Protein AF-A0A2C9DNP7-F1 (afdb_monomer_lite)

Sequence (135 aa):
RGQVRQYATSYLRACWMKALYCLKDEGIGGSSNNASKVTLKERFKTFNACFEEIYRIQTGWKVPDPQLREEFRISISEKVIPAYRSFMGRFGSQLESGRNSGKYIKYTPEDLENYLLDLFEGSPLILHHMRRKNS

pLDDT: mean 80.26, std 14.46, range [32.91, 94.12]

Organism: Gossypium hirsutum (NCBI:txid3635)

Structure (mmCIF, N/CA/C/O backbone):
data_AF-A0A2C9DNP7-F1
#
_entry.id   AF-A0A2C9DNP7-F1
#
loop_
_atom_site.group_PDB
_atom_site.id
_atom_site.type_symbol
_atom_site.label_atom_id
_atom_site.label_alt_id
_atom_site.label_comp_id
_atom_site.label_asym_id
_atom_site.label_entity_id
_atom_site.label_seq_id
_atom_site.pdbx_PDB_ins_code
_atom_site.Cartn_x
_atom_site.Cartn_y
_atom_site.Cartn_z
_atom_site.occupancy
_atom_site.B_iso_or_equiv
_atom_site.auth_seq_id
_atom_site.auth_comp_id
_atom_site.auth_asym_id
_atom_site.auth_atom_id
_atom_site.pdbx_PDB_model_num
ATOM 1 N N . ARG A 1 1 ? -7.219 -12.587 23.795 1.00 53.59 1 ARG A N 1
ATOM 2 C CA . ARG A 1 1 ? -6.989 -11.387 22.943 1.00 53.59 1 ARG A CA 1
ATOM 3 C C . ARG A 1 1 ? -5.799 -11.533 21.968 1.00 53.59 1 ARG A C 1
ATOM 5 O O . ARG A 1 1 ? -5.828 -10.876 20.938 1.00 53.59 1 ARG A O 1
ATOM 12 N N . GLY A 1 2 ? -4.808 -12.412 22.208 1.00 62.81 2 GLY A N 1
ATOM 13 C CA . GLY A 1 2 ? -3.641 -12.591 21.315 1.00 62.81 2 GLY A CA 1
ATOM 14 C C . GLY A 1 2 ? -3.890 -13.299 19.969 1.00 62.81 2 GLY A C 1
ATOM 15 O O . GLY A 1 2 ? -3.299 -12.906 18.970 1.00 62.81 2 GLY A O 1
ATOM 16 N N . GLN A 1 3 ? -4.805 -14.277 19.899 1.00 68.38 3 GLN A N 1
ATOM 17 C CA . GLN A 1 3 ? -5.079 -15.024 18.654 1.00 68.38 3 GLN A CA 1
ATOM 18 C C . GLN A 1 3 ? -5.654 -14.149 17.532 1.00 68.38 3 GLN A C 1
ATOM 20 O O . GLN A 1 3 ? -5.190 -14.226 16.402 1.00 68.38 3 GLN A O 1
ATOM 25 N N . VAL A 1 4 ? -6.612 -13.265 17.837 1.00 66.06 4 VAL A N 1
ATOM 26 C CA . VAL A 1 4 ? -7.211 -12.355 16.840 1.00 66.06 4 VAL A CA 1
ATOM 27 C C . VAL A 1 4 ? -6.156 -11.419 16.243 1.00 66.06 4 VAL A C 1
ATOM 29 O O . VAL A 1 4 ? -6.123 -11.229 15.031 1.00 66.06 4 VAL A O 1
ATOM 32 N N . ARG A 1 5 ? -5.239 -10.903 17.076 1.00 68.50 5 ARG A N 1
ATOM 33 C CA . ARG A 1 5 ? -4.103 -10.092 16.613 1.00 68.50 5 ARG A CA 1
ATOM 34 C C . ARG A 1 5 ? -3.165 -10.902 15.712 1.00 68.50 5 ARG A C 1
ATOM 36 O O . ARG A 1 5 ? -2.794 -10.421 14.652 1.00 68.50 5 ARG A O 1
ATOM 43 N N . GLN A 1 6 ? -2.835 -12.145 16.070 1.00 71.69 6 GLN A N 1
ATOM 44 C CA . GLN A 1 6 ? -1.998 -13.016 15.232 1.00 71.69 6 GLN A CA 1
ATOM 45 C C . GLN A 1 6 ? -2.626 -13.345 13.871 1.00 71.69 6 GLN A C 1
ATOM 47 O O . GLN A 1 6 ? -1.919 -13.325 12.859 1.00 71.69 6 GLN A O 1
ATOM 52 N N . TYR A 1 7 ? -3.932 -13.624 13.825 1.00 74.31 7 TYR A N 1
ATOM 53 C CA . TYR A 1 7 ? -4.640 -13.877 12.568 1.00 74.31 7 TYR A CA 1
ATOM 54 C C . TYR A 1 7 ? -4.708 -12.622 11.697 1.00 74.31 7 TYR A C 1
ATOM 56 O O . TYR A 1 7 ? -4.406 -12.702 10.508 1.00 74.31 7 TYR A O 1
ATOM 64 N N . ALA A 1 8 ? -5.010 -11.462 12.288 1.00 71.00 8 ALA A N 1
ATOM 65 C CA . ALA A 1 8 ? -5.002 -10.186 11.580 1.00 71.00 8 ALA A CA 1
ATOM 66 C C . ALA A 1 8 ? -3.611 -9.874 11.009 1.00 71.00 8 ALA A C 1
ATOM 68 O O . ALA A 1 8 ? -3.482 -9.622 9.816 1.00 71.00 8 ALA A O 1
ATOM 69 N N . THR A 1 9 ? -2.551 -9.996 11.810 1.00 71.69 9 THR A N 1
ATOM 70 C CA . THR A 1 9 ? -1.171 -9.780 11.352 1.00 71.69 9 THR A CA 1
ATOM 71 C C . THR A 1 9 ? -0.769 -10.760 10.251 1.00 71.69 9 THR A C 1
ATOM 73 O O . THR A 1 9 ? -0.160 -10.356 9.261 1.00 71.69 9 THR A O 1
ATOM 76 N N . SER A 1 10 ? -1.125 -12.041 10.381 1.00 74.88 10 SER A N 1
ATOM 77 C CA . SER A 1 10 ? -0.852 -13.057 9.355 1.00 74.88 10 SER A CA 1
ATOM 78 C C . SER A 1 10 ? -1.571 -12.749 8.044 1.00 74.88 10 SER A C 1
ATOM 80 O O . SER A 1 10 ? -0.965 -12.840 6.976 1.00 74.88 10 SER A O 1
ATOM 82 N N . TYR A 1 11 ? -2.836 -12.339 8.129 1.00 76.25 11 TYR A N 1
ATOM 83 C CA . TYR A 1 11 ? -3.643 -11.974 6.975 1.00 76.25 11 TYR A CA 1
ATOM 84 C C . TYR A 1 11 ? -3.104 -10.715 6.290 1.00 76.25 11 TYR A C 1
ATOM 86 O O . TYR A 1 11 ? -2.868 -10.723 5.085 1.00 76.25 11 TYR A O 1
ATOM 94 N N . LEU A 1 12 ? -2.815 -9.660 7.059 1.00 74.25 12 LEU A N 1
ATOM 95 C CA . LEU A 1 12 ? -2.208 -8.436 6.538 1.00 74.25 12 LEU A CA 1
ATOM 96 C C . LEU A 1 12 ? -0.885 -8.750 5.838 1.00 74.25 12 LEU A C 1
ATOM 98 O O . LEU A 1 12 ? -0.664 -8.321 4.707 1.00 74.25 12 LEU A O 1
ATOM 10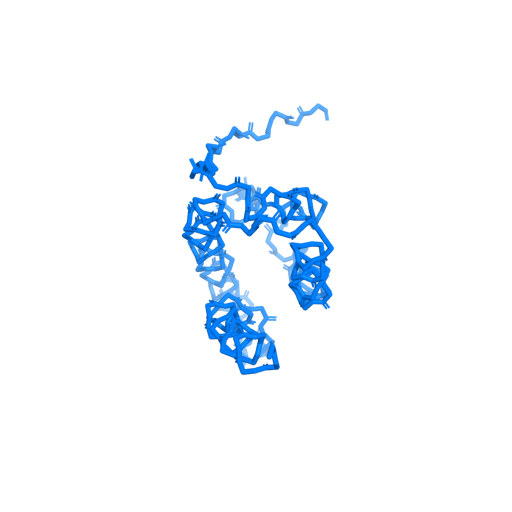2 N N . ARG A 1 13 ? -0.034 -9.577 6.455 1.00 75.56 13 ARG A N 1
ATOM 103 C CA . ARG A 1 13 ? 1.220 -10.028 5.842 1.00 75.56 13 ARG A CA 1
ATOM 104 C C . ARG A 1 13 ? 0.982 -10.750 4.515 1.00 75.56 13 ARG A C 1
ATOM 106 O O . ARG A 1 13 ? 1.738 -10.515 3.578 1.00 75.56 13 ARG A O 1
ATOM 113 N N . ALA A 1 14 ? -0.041 -11.598 4.422 1.00 79.19 14 ALA A N 1
ATOM 114 C CA . ALA A 1 14 ? -0.392 -12.295 3.187 1.00 79.19 14 ALA A CA 1
ATOM 115 C C . ALA A 1 14 ? -0.893 -11.331 2.097 1.00 79.19 14 ALA A C 1
ATOM 117 O O . ALA A 1 14 ? -0.418 -11.412 0.965 1.00 79.19 14 ALA A O 1
ATOM 118 N N . CYS A 1 15 ? -1.766 -10.375 2.435 1.00 83.31 15 CYS A N 1
ATOM 119 C CA . CYS A 1 15 ? -2.249 -9.358 1.493 1.00 83.31 15 CYS A CA 1
ATOM 120 C C . CYS A 1 15 ? -1.108 -8.526 0.910 1.00 83.31 15 CYS A C 1
ATOM 122 O O . CYS A 1 15 ? -1.012 -8.350 -0.303 1.00 83.31 15 CYS A O 1
ATOM 124 N N . TRP A 1 16 ? -0.209 -8.052 1.771 1.00 88.88 16 TRP A N 1
ATOM 125 C CA . TRP A 1 16 ? 0.899 -7.195 1.364 1.00 88.88 16 TRP A CA 1
ATOM 126 C C . TRP A 1 16 ? 2.055 -7.967 0.713 1.00 88.88 16 TRP A C 1
ATOM 128 O O . TRP A 1 16 ? 2.884 -7.357 0.043 1.00 88.88 16 TRP A O 1
ATOM 138 N N . MET A 1 17 ? 2.103 -9.300 0.828 1.00 88.25 17 MET A N 1
ATOM 139 C CA . MET A 1 17 ? 3.188 -10.123 0.279 1.00 88.25 17 MET A CA 1
ATOM 140 C C . MET A 1 17 ? 3.352 -9.942 -1.231 1.00 88.25 17 MET A C 1
ATOM 142 O O . MET A 1 17 ? 4.473 -9.785 -1.710 1.00 88.25 17 MET A O 1
ATOM 146 N N . LYS A 1 18 ? 2.243 -9.922 -1.980 1.00 85.19 18 LYS A N 1
ATOM 147 C CA . LYS A 1 18 ? 2.269 -9.753 -3.439 1.00 85.19 18 LYS A CA 1
ATOM 148 C C . LYS A 1 18 ? 2.764 -8.360 -3.838 1.00 85.19 18 LYS A C 1
ATOM 150 O O . LYS A 1 18 ? 3.598 -8.246 -4.734 1.00 85.19 18 LYS A O 1
ATOM 155 N N . ALA A 1 19 ? 2.307 -7.315 -3.142 1.00 88.62 19 ALA A N 1
ATOM 156 C CA . ALA A 1 19 ? 2.765 -5.944 -3.369 1.00 88.62 19 ALA A CA 1
ATOM 157 C C . ALA A 1 19 ? 4.264 -5.797 -3.055 1.00 88.62 19 ALA A C 1
ATOM 159 O O . ALA A 1 19 ? 5.018 -5.282 -3.873 1.00 88.62 19 ALA A O 1
ATOM 160 N N . LEU A 1 20 ? 4.721 -6.333 -1.920 1.00 88.06 20 LEU A N 1
ATOM 161 C CA . LEU A 1 20 ? 6.130 -6.295 -1.517 1.00 88.06 20 LEU A CA 1
ATOM 162 C C . LEU A 1 20 ? 7.033 -7.119 -2.444 1.00 88.06 20 LEU A C 1
ATOM 164 O O . LEU A 1 20 ? 8.161 -6.717 -2.711 1.00 88.06 20 LEU A O 1
ATOM 168 N N . TYR A 1 21 ? 6.546 -8.240 -2.984 1.00 87.69 21 TYR A N 1
ATOM 169 C CA . TYR A 1 21 ? 7.297 -9.034 -3.960 1.00 87.69 21 TYR A CA 1
ATOM 170 C C . TYR A 1 21 ? 7.602 -8.239 -5.238 1.00 87.69 21 TYR A C 1
ATOM 172 O O . TYR A 1 21 ? 8.690 -8.368 -5.797 1.00 87.69 21 TYR A O 1
ATOM 180 N N . CYS A 1 22 ? 6.692 -7.351 -5.657 1.00 85.50 22 CYS A N 1
ATOM 181 C CA . CYS A 1 22 ? 6.914 -6.465 -6.803 1.00 85.50 22 CYS A CA 1
ATOM 182 C C . CYS A 1 22 ? 8.070 -5.474 -6.579 1.00 85.50 22 CYS A C 1
ATOM 184 O O . CYS A 1 22 ? 8.634 -4.984 -7.554 1.00 85.50 22 CYS A O 1
ATOM 186 N N . LEU A 1 23 ? 8.423 -5.194 -5.320 1.00 85.00 23 LEU A N 1
ATOM 187 C CA . LEU A 1 23 ? 9.462 -4.238 -4.921 1.00 85.00 23 LEU A CA 1
ATOM 188 C C . LEU A 1 23 ? 10.830 -4.891 -4.668 1.00 85.00 23 LEU A C 1
ATOM 190 O O . LEU A 1 23 ? 11.754 -4.227 -4.208 1.00 85.00 23 LEU A O 1
ATOM 194 N N . LYS A 1 24 ? 10.981 -6.189 -4.948 1.00 83.06 24 LYS A N 1
ATOM 195 C CA . LYS A 1 24 ? 12.274 -6.877 -4.847 1.00 83.06 24 LYS A CA 1
ATOM 196 C C . LYS A 1 24 ? 13.193 -6.535 -6.020 1.00 83.06 24 LYS A C 1
ATOM 198 O O . LYS A 1 24 ? 12.724 -6.226 -7.113 1.00 83.06 24 LYS A O 1
ATOM 203 N N . ASP A 1 25 ? 14.502 -6.688 -5.822 1.00 69.00 25 ASP A N 1
ATOM 204 C CA . ASP A 1 25 ? 15.519 -6.468 -6.866 1.00 69.00 25 ASP A CA 1
ATOM 205 C C . ASP A 1 25 ? 15.746 -7.685 -7.785 1.00 69.00 25 ASP A C 1
ATOM 207 O O . ASP A 1 25 ? 16.350 -7.560 -8.853 1.00 69.00 25 ASP A O 1
ATOM 211 N N . GLU A 1 26 ? 15.278 -8.874 -7.381 1.00 69.38 26 GLU A N 1
ATOM 212 C CA . GLU A 1 26 ? 15.545 -10.152 -8.060 1.00 69.38 26 GLU A CA 1
ATOM 213 C C . GLU A 1 26 ? 15.206 -10.057 -9.557 1.00 69.38 26 GLU A C 1
ATOM 215 O O . GLU A 1 26 ? 14.067 -9.763 -9.896 1.00 69.38 26 GLU A O 1
ATOM 220 N N . GLY A 1 27 ? 16.162 -10.280 -10.464 1.00 61.69 27 GLY A N 1
ATOM 221 C CA . GLY A 1 27 ? 15.920 -10.310 -11.917 1.00 61.69 27 GLY A CA 1
ATOM 222 C C . GLY A 1 27 ? 15.971 -8.966 -12.663 1.00 61.69 27 GLY A C 1
ATOM 223 O O . GLY A 1 27 ? 15.745 -8.954 -13.871 1.00 61.69 27 GLY A O 1
ATOM 224 N N . ILE A 1 28 ? 16.292 -7.845 -12.002 1.00 63.69 28 ILE A N 1
ATOM 225 C CA . ILE A 1 28 ? 16.400 -6.526 -12.666 1.00 63.69 28 ILE A CA 1
ATOM 226 C C . ILE A 1 28 ? 17.840 -6.213 -13.136 1.00 63.69 28 ILE A C 1
ATOM 228 O O . ILE A 1 28 ? 18.025 -5.446 -14.078 1.00 63.69 28 ILE A O 1
ATOM 232 N N . GLY A 1 29 ? 18.864 -6.839 -12.542 1.00 56.16 29 GLY A N 1
ATOM 233 C CA . GLY A 1 29 ? 20.280 -6.485 -12.758 1.00 56.16 29 GLY A CA 1
ATOM 234 C C . GLY A 1 29 ? 21.071 -7.303 -13.790 1.00 56.16 29 GLY A C 1
ATOM 235 O O . GLY A 1 29 ? 22.249 -7.025 -13.978 1.00 56.16 29 GLY A O 1
ATOM 236 N N . GLY A 1 30 ? 20.475 -8.314 -14.436 1.00 53.88 30 GLY A N 1
ATOM 237 C CA . GLY A 1 30 ? 21.219 -9.297 -15.248 1.00 53.88 30 GLY A CA 1
ATOM 238 C C . GLY A 1 30 ? 21.031 -9.228 -16.769 1.00 53.88 30 GLY A C 1
ATOM 239 O O . GLY A 1 30 ? 21.578 -10.071 -17.471 1.00 53.88 30 GLY A O 1
ATOM 240 N N . SER A 1 31 ? 20.240 -8.289 -17.299 1.00 54.59 31 SER A N 1
ATOM 241 C CA . SER A 1 31 ? 19.855 -8.275 -18.721 1.00 54.59 31 SER A CA 1
ATOM 242 C C . SER A 1 31 ? 20.044 -6.905 -19.371 1.00 54.59 31 SER A C 1
ATOM 244 O O . SER A 1 31 ? 20.125 -5.887 -18.685 1.00 54.59 31 SER A O 1
ATOM 246 N N . SER A 1 32 ? 20.100 -6.898 -20.709 1.00 57.28 32 SER A N 1
ATOM 247 C CA . SER A 1 32 ? 20.146 -5.710 -21.574 1.00 57.28 32 SER A CA 1
ATOM 248 C C . SER A 1 32 ? 19.274 -4.572 -21.029 1.00 57.28 32 SER A C 1
ATOM 250 O O . SER A 1 32 ? 18.128 -4.795 -20.633 1.00 57.28 32 SER A O 1
ATOM 252 N N . ASN A 1 33 ? 19.797 -3.341 -21.075 1.00 65.31 33 ASN A N 1
ATOM 253 C CA . ASN A 1 33 ? 19.194 -2.130 -20.503 1.00 65.31 33 ASN A CA 1
ATOM 254 C C . ASN A 1 33 ? 17.739 -1.857 -20.962 1.00 65.31 33 ASN A C 1
ATOM 256 O O . ASN A 1 33 ? 17.026 -1.063 -20.355 1.00 65.31 33 ASN A O 1
ATOM 260 N N . ASN A 1 34 ? 17.282 -2.492 -22.048 1.00 63.66 34 ASN A N 1
ATOM 261 C CA . ASN A 1 34 ? 15.895 -2.416 -22.511 1.00 63.66 34 ASN A CA 1
ATOM 262 C C . ASN A 1 34 ? 14.986 -3.486 -21.885 1.00 63.66 34 ASN A C 1
ATOM 264 O O . ASN A 1 34 ? 13.837 -3.181 -21.567 1.00 63.66 34 ASN A O 1
ATOM 268 N N . ALA A 1 35 ? 15.481 -4.709 -21.679 1.00 62.88 35 ALA A N 1
ATOM 269 C CA . ALA A 1 35 ? 14.724 -5.781 -21.033 1.00 62.88 35 ALA A CA 1
ATOM 270 C C . ALA A 1 35 ? 14.485 -5.470 -19.546 1.00 62.88 35 ALA A C 1
ATOM 272 O O . ALA A 1 35 ? 13.368 -5.625 -19.056 1.00 62.88 35 ALA A O 1
ATOM 273 N N . SER A 1 36 ? 15.490 -4.917 -18.857 1.00 74.56 36 SER A N 1
ATOM 274 C CA . SER A 1 36 ? 15.358 -4.448 -17.471 1.00 74.56 36 SER A CA 1
ATOM 275 C C . SER A 1 36 ? 14.290 -3.354 -17.327 1.00 74.56 36 SER A C 1
ATOM 277 O O . SER A 1 36 ? 13.471 -3.405 -16.411 1.00 74.56 36 SER A O 1
ATOM 279 N N . LYS A 1 37 ? 14.209 -2.409 -18.277 1.00 77.56 37 LYS A N 1
ATOM 280 C CA . LYS A 1 37 ? 13.181 -1.350 -18.296 1.00 77.56 37 LYS A CA 1
ATOM 281 C C . LYS A 1 37 ? 11.760 -1.878 -18.488 1.00 77.56 37 LYS A C 1
ATOM 283 O O . LYS A 1 37 ? 10.830 -1.293 -17.935 1.00 77.56 37 LYS A O 1
ATOM 288 N N . VAL A 1 38 ? 11.565 -2.933 -19.281 1.00 80.94 38 VAL A N 1
ATOM 289 C CA . VAL A 1 38 ? 10.241 -3.562 -19.456 1.00 80.94 38 VAL A CA 1
ATOM 290 C C . VAL A 1 38 ? 9.808 -4.226 -18.151 1.00 80.94 38 VAL A C 1
ATOM 292 O O . VAL A 1 38 ? 8.749 -3.881 -17.628 1.00 80.94 38 VAL A O 1
ATOM 295 N N . THR A 1 39 ? 10.674 -5.053 -17.564 1.00 83.06 39 THR A N 1
ATOM 296 C CA . THR A 1 39 ? 10.426 -5.710 -16.272 1.00 83.06 39 THR A CA 1
ATOM 297 C C . THR A 1 39 ? 10.130 -4.700 -15.162 1.00 83.06 39 THR A C 1
ATOM 299 O O . THR A 1 39 ? 9.216 -4.891 -14.360 1.00 83.06 39 THR A O 1
ATOM 302 N N . LEU A 1 40 ? 10.861 -3.582 -15.124 1.00 84.31 40 LEU A N 1
ATOM 303 C CA . LEU A 1 40 ? 10.629 -2.506 -14.160 1.00 84.31 40 LEU A CA 1
ATOM 304 C C . LEU A 1 40 ? 9.245 -1.867 -14.317 1.00 84.31 40 LEU A C 1
ATOM 306 O O . LEU A 1 40 ? 8.530 -1.691 -13.330 1.00 84.31 40 LEU A O 1
ATOM 310 N N . LYS A 1 41 ? 8.832 -1.559 -15.552 1.00 83.56 41 LYS A N 1
ATOM 311 C CA . LYS A 1 41 ? 7.489 -1.023 -15.828 1.00 83.56 41 LYS A CA 1
ATOM 312 C C . LYS A 1 41 ? 6.393 -1.987 -15.384 1.00 83.56 41 LYS A C 1
ATOM 314 O O . LYS A 1 41 ? 5.398 -1.548 -14.808 1.00 83.56 41 LYS A O 1
ATOM 319 N N . GLU A 1 42 ? 6.569 -3.282 -15.632 1.00 86.06 42 GLU A N 1
ATOM 320 C CA . GLU A 1 42 ? 5.619 -4.312 -15.204 1.00 86.06 42 GLU A CA 1
ATOM 321 C C . GLU A 1 42 ? 5.540 -4.427 -13.681 1.00 86.06 42 GLU A C 1
ATOM 323 O O . GLU A 1 42 ? 4.437 -4.545 -13.143 1.00 86.06 42 GLU A O 1
ATOM 328 N N . ARG A 1 43 ? 6.667 -4.304 -12.970 1.00 87.88 43 ARG A N 1
ATOM 329 C CA . ARG A 1 43 ? 6.687 -4.287 -11.498 1.00 87.88 43 ARG A CA 1
ATOM 330 C C . ARG A 1 43 ? 5.932 -3.109 -10.919 1.00 87.88 43 ARG A C 1
ATOM 332 O O . ARG A 1 43 ? 5.063 -3.325 -10.080 1.00 87.88 43 ARG A O 1
ATOM 339 N N . PHE A 1 44 ? 6.180 -1.894 -11.409 1.00 87.12 44 PHE A N 1
ATOM 340 C CA . PHE A 1 44 ? 5.425 -0.716 -10.972 1.00 87.12 44 PHE A CA 1
ATOM 341 C C . PHE A 1 44 ? 3.932 -0.859 -11.276 1.00 87.12 44 PHE A C 1
ATOM 343 O O . PHE A 1 44 ? 3.097 -0.595 -10.416 1.00 87.12 44 PHE A O 1
ATOM 350 N N . LYS A 1 45 ? 3.569 -1.345 -12.470 1.00 87.19 45 LYS A N 1
ATOM 351 C CA . LYS A 1 45 ? 2.162 -1.569 -12.833 1.00 87.19 45 LYS A CA 1
ATOM 352 C C . LYS A 1 45 ? 1.490 -2.595 -11.916 1.00 87.19 45 LYS A C 1
ATOM 354 O O . LYS A 1 45 ? 0.364 -2.368 -11.478 1.00 87.19 45 LYS A O 1
ATOM 359 N N . THR A 1 46 ? 2.175 -3.697 -11.626 1.00 89.25 46 THR A N 1
ATOM 360 C CA . THR A 1 46 ? 1.658 -4.765 -10.761 1.00 89.25 46 THR A CA 1
ATOM 361 C C . THR A 1 46 ? 1.549 -4.292 -9.316 1.00 89.25 46 THR A C 1
ATOM 363 O O . THR A 1 46 ? 0.528 -4.542 -8.680 1.00 89.25 46 THR A O 1
ATOM 366 N N . PHE A 1 47 ? 2.548 -3.553 -8.821 1.00 91.56 47 PHE A N 1
ATOM 367 C CA . PHE A 1 47 ? 2.504 -2.916 -7.509 1.00 91.56 47 PHE A CA 1
ATOM 368 C C . PHE A 1 47 ? 1.299 -1.982 -7.391 1.00 91.56 47 PHE A C 1
ATOM 370 O O . PHE A 1 47 ? 0.516 -2.138 -6.461 1.00 91.56 47 PHE A O 1
ATOM 377 N N . ASN A 1 48 ? 1.103 -1.084 -8.363 1.00 90.06 48 ASN A N 1
ATOM 378 C CA . ASN A 1 48 ? -0.021 -0.147 -8.368 1.00 90.06 48 ASN A CA 1
ATOM 379 C C . ASN A 1 48 ? -1.365 -0.883 -8.285 1.00 90.06 48 ASN A C 1
ATOM 381 O O . ASN A 1 48 ? -2.193 -0.539 -7.452 1.00 90.06 48 ASN A O 1
ATOM 385 N N . ALA A 1 49 ? -1.565 -1.923 -9.100 1.00 90.06 49 ALA A N 1
ATOM 386 C CA . ALA A 1 49 ? -2.804 -2.699 -9.084 1.00 90.06 49 ALA A CA 1
ATOM 387 C C . ALA A 1 49 ? -3.022 -3.422 -7.743 1.00 90.06 49 ALA A C 1
ATOM 389 O O . ALA A 1 49 ? -4.127 -3.404 -7.209 1.00 90.06 49 ALA A O 1
ATOM 390 N N . CYS A 1 50 ? -1.968 -4.020 -7.175 1.00 91.00 50 CYS A N 1
ATOM 391 C CA . CYS A 1 50 ? -2.063 -4.673 -5.869 1.00 91.00 50 CYS A CA 1
ATOM 392 C C . CYS A 1 50 ? -2.368 -3.659 -4.761 1.00 91.00 50 CYS A C 1
ATOM 394 O O . CYS A 1 50 ? -3.193 -3.931 -3.896 1.00 91.00 50 CYS A O 1
ATOM 396 N N . PHE A 1 51 ? -1.720 -2.494 -4.785 1.00 92.25 51 PHE A N 1
ATOM 397 C CA . PHE A 1 51 ? -1.944 -1.434 -3.810 1.00 92.25 51 PHE A CA 1
ATOM 398 C C . PHE A 1 51 ? -3.374 -0.892 -3.884 1.00 92.25 51 PHE A C 1
ATOM 400 O O . PHE A 1 51 ? -4.047 -0.836 -2.862 1.00 92.25 51 PHE A O 1
ATOM 407 N N . GLU A 1 52 ? -3.861 -0.564 -5.085 1.00 92.19 52 GLU A N 1
ATOM 408 C CA . GLU A 1 52 ? -5.232 -0.088 -5.318 1.00 92.19 52 GLU A CA 1
ATOM 409 C C . GLU A 1 52 ? -6.276 -1.109 -4.822 1.00 92.19 52 GLU A C 1
ATOM 411 O O . GLU A 1 52 ? -7.255 -0.740 -4.170 1.00 92.19 52 GLU A O 1
ATOM 416 N N . GLU A 1 53 ? -6.054 -2.403 -5.078 1.00 91.12 53 GLU A N 1
ATOM 417 C CA . GLU A 1 53 ? -6.924 -3.483 -4.604 1.00 91.12 53 GLU A CA 1
ATOM 418 C C . GLU A 1 53 ? -6.918 -3.604 -3.073 1.00 91.12 53 GLU A C 1
ATOM 420 O O . GLU A 1 53 ? -7.985 -3.631 -2.452 1.00 91.12 53 GLU A O 1
ATOM 425 N N . ILE A 1 54 ? -5.729 -3.642 -2.461 1.00 92.12 54 ILE A N 1
ATOM 426 C CA . ILE A 1 54 ? -5.572 -3.736 -1.006 1.00 92.12 54 ILE A CA 1
ATOM 427 C C . ILE A 1 54 ? -6.200 -2.522 -0.324 1.00 92.12 54 ILE A C 1
ATOM 429 O O . ILE A 1 54 ? -6.950 -2.696 0.634 1.00 92.12 54 ILE A O 1
ATOM 433 N N . TYR A 1 55 ? -5.936 -1.316 -0.829 1.00 93.00 55 TYR A N 1
ATOM 434 C CA . TYR A 1 55 ? -6.473 -0.070 -0.294 1.00 93.00 55 TYR A CA 1
ATOM 435 C C . TYR A 1 55 ? -8.002 -0.085 -0.306 1.00 93.00 55 TYR A C 1
ATOM 437 O O . TYR A 1 55 ? -8.623 0.117 0.736 1.00 93.00 55 TYR A O 1
ATOM 445 N N . ARG A 1 56 ? -8.628 -0.438 -1.436 1.00 92.44 56 ARG A N 1
ATOM 446 C CA . ARG A 1 56 ? -10.093 -0.536 -1.540 1.00 92.44 56 ARG A CA 1
ATOM 447 C C . ARG A 1 56 ? -10.692 -1.517 -0.530 1.00 92.44 56 ARG A C 1
ATOM 449 O O . ARG A 1 56 ? -11.736 -1.243 0.056 1.00 92.44 56 ARG A O 1
ATOM 456 N N . ILE A 1 57 ? -10.054 -2.672 -0.341 1.00 90.62 57 ILE A N 1
ATOM 457 C CA . ILE A 1 57 ? -10.536 -3.707 0.583 1.00 90.62 57 ILE A CA 1
ATOM 458 C C . ILE A 1 57 ? -10.350 -3.261 2.038 1.00 90.62 57 ILE A C 1
ATOM 460 O O . ILE A 1 57 ? -11.293 -3.319 2.824 1.00 90.62 57 ILE A O 1
ATOM 464 N N . GLN A 1 58 ? -9.147 -2.815 2.402 1.00 91.62 58 GLN A N 1
ATOM 465 C CA . GLN A 1 58 ? -8.781 -2.541 3.792 1.00 91.62 58 GLN A CA 1
ATOM 466 C C . GLN A 1 58 ? -9.355 -1.220 4.318 1.00 91.62 58 GLN A C 1
ATOM 468 O O . GLN A 1 58 ? -9.608 -1.128 5.515 1.00 91.62 58 GLN A O 1
ATOM 473 N N . THR A 1 59 ? -9.637 -0.229 3.467 1.00 93.38 59 TH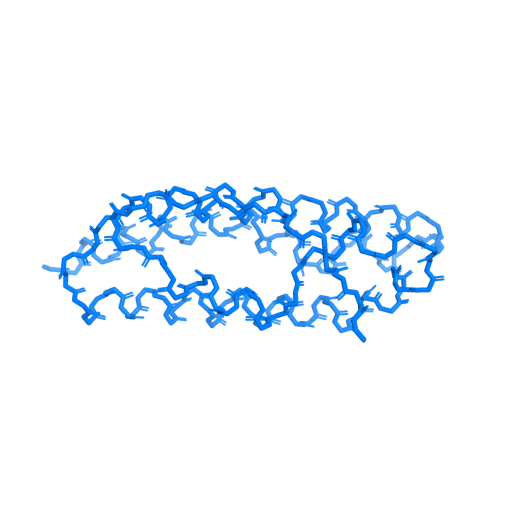R A N 1
ATOM 474 C CA . THR A 1 59 ? -10.409 0.970 3.861 1.00 93.38 59 THR A CA 1
ATOM 475 C C . THR A 1 59 ? -11.865 0.626 4.188 1.00 93.38 59 THR A C 1
ATOM 477 O O . THR A 1 59 ? -12.426 1.161 5.141 1.00 93.38 59 THR A O 1
ATOM 480 N N . GLY A 1 60 ? -12.457 -0.346 3.483 1.00 90.50 60 GLY A N 1
ATOM 481 C CA . GLY A 1 60 ? -13.809 -0.847 3.756 1.00 90.50 60 GLY A CA 1
ATOM 482 C C . GLY A 1 60 ? -13.940 -1.671 5.039 1.00 90.50 60 GLY A C 1
ATOM 483 O O . GLY A 1 60 ? -15.050 -1.897 5.517 1.00 90.50 60 GLY A O 1
ATOM 484 N N . TRP A 1 61 ? -12.832 -2.124 5.623 1.00 91.44 61 TRP A N 1
ATOM 485 C CA . TRP A 1 61 ? -12.841 -2.826 6.903 1.00 91.44 61 TRP A CA 1
ATOM 486 C C . TRP A 1 61 ? -12.863 -1.833 8.050 1.00 91.44 61 TRP A C 1
ATOM 488 O O . TRP A 1 61 ? -12.229 -0.794 7.967 1.00 91.44 61 TRP A O 1
ATOM 498 N N . LYS A 1 62 ? -13.566 -2.147 9.138 1.00 91.69 62 LYS A N 1
ATOM 499 C CA . LYS A 1 62 ? -13.591 -1.294 10.329 1.00 91.69 62 LYS A CA 1
ATOM 500 C C . LYS A 1 62 ? -12.846 -1.967 11.468 1.00 91.69 62 LYS A C 1
ATOM 502 O O . LYS A 1 62 ? -13.229 -3.056 11.889 1.00 91.69 62 LYS A O 1
ATOM 507 N N . VAL A 1 63 ? -11.836 -1.292 12.012 1.00 91.69 63 VAL A N 1
ATOM 508 C CA . VAL A 1 63 ? -11.216 -1.664 13.293 1.00 91.69 63 VAL A CA 1
ATOM 509 C C . VAL A 1 63 ? -11.728 -0.689 14.361 1.00 91.69 63 VAL A C 1
ATOM 511 O O . VAL A 1 63 ? -11.345 0.482 14.338 1.00 91.69 63 VAL A O 1
ATOM 514 N N . PRO A 1 64 ? -12.628 -1.114 15.274 1.00 90.50 64 PRO A N 1
ATOM 515 C CA . PRO A 1 64 ? -13.260 -0.210 16.242 1.00 90.50 64 PRO A CA 1
ATOM 516 C C . PRO A 1 64 ? -12.291 0.389 17.265 1.00 90.50 64 PRO A C 1
ATOM 518 O O . PRO A 1 64 ? -12.511 1.502 17.724 1.00 90.50 64 PRO A O 1
ATOM 521 N N . ASP A 1 65 ? -11.240 -0.352 17.616 1.00 92.62 65 ASP A N 1
ATOM 522 C CA . ASP A 1 65 ? -10.211 0.079 18.561 1.00 92.62 65 ASP A CA 1
ATOM 523 C C . ASP A 1 65 ? -9.191 0.991 17.848 1.00 92.62 65 ASP A C 1
ATOM 525 O O . ASP A 1 65 ? -8.476 0.510 16.963 1.00 92.62 65 ASP A O 1
ATOM 529 N N . PRO A 1 66 ? -9.105 2.288 18.202 1.00 91.75 66 PRO A N 1
ATOM 530 C CA . PRO A 1 66 ? -8.215 3.231 17.531 1.00 91.75 66 PRO A CA 1
ATOM 531 C C . PRO A 1 66 ? -6.730 2.928 17.767 1.00 91.75 66 PRO A C 1
ATOM 533 O O . PRO A 1 66 ? -5.927 3.159 16.869 1.00 91.75 66 PRO A O 1
ATOM 536 N N . GLN A 1 67 ? -6.353 2.366 18.921 1.00 91.88 67 GLN A N 1
ATOM 537 C CA . GLN A 1 67 ? -4.957 2.008 19.195 1.00 91.88 67 GLN A CA 1
ATOM 538 C C . GLN A 1 67 ? -4.544 0.817 18.336 1.00 91.88 67 GLN A C 1
ATOM 540 O O . GLN A 1 67 ? -3.514 0.853 17.674 1.00 91.88 67 GLN A O 1
ATOM 545 N N . LEU A 1 68 ? -5.394 -0.212 18.273 1.00 89.38 68 LEU A N 1
ATOM 546 C CA . LEU A 1 68 ? -5.147 -1.371 17.415 1.00 89.38 68 LEU A CA 1
ATOM 547 C C . LEU A 1 68 ? -5.124 -0.993 15.928 1.00 89.38 68 LEU A C 1
ATOM 549 O O . LEU A 1 68 ? -4.349 -1.552 15.152 1.00 89.38 68 LEU A O 1
ATOM 553 N N . ARG A 1 69 ? -5.979 -0.050 15.525 1.00 92.75 69 ARG A N 1
ATOM 554 C CA . ARG A 1 69 ? -5.996 0.489 14.165 1.00 92.75 69 ARG A CA 1
ATOM 555 C C . ARG A 1 69 ? -4.662 1.135 13.813 1.00 92.75 69 ARG A C 1
ATOM 557 O O . ARG A 1 69 ? -4.093 0.818 12.771 1.00 92.75 69 ARG A O 1
ATOM 564 N N . GLU A 1 70 ? -4.169 1.995 14.696 1.00 93.56 70 GLU A N 1
ATOM 565 C CA . GLU A 1 70 ? -2.902 2.691 14.505 1.00 93.56 70 GLU A CA 1
ATOM 566 C C . GLU A 1 70 ? -1.714 1.721 14.523 1.00 93.56 70 GLU A C 1
ATOM 568 O O . GLU A 1 70 ? -0.871 1.775 13.632 1.00 93.56 70 GLU A O 1
ATOM 573 N N . GLU A 1 71 ? -1.703 0.740 15.434 1.00 91.25 71 GLU A N 1
ATOM 574 C CA . GLU A 1 71 ? -0.707 -0.344 15.445 1.00 91.25 71 GLU A CA 1
ATOM 575 C C . GLU A 1 71 ? -0.628 -1.060 14.081 1.00 91.25 71 GLU A C 1
ATOM 577 O O . GLU A 1 71 ? 0.465 -1.335 13.574 1.00 91.25 71 GLU A O 1
ATOM 582 N N . PHE A 1 72 ? -1.774 -1.354 13.450 1.00 89.56 72 PHE A N 1
ATOM 583 C CA . PHE A 1 72 ? -1.789 -1.980 12.127 1.00 89.56 72 PHE A CA 1
ATOM 584 C C . PHE A 1 72 ? -1.280 -1.056 11.026 1.00 89.56 72 P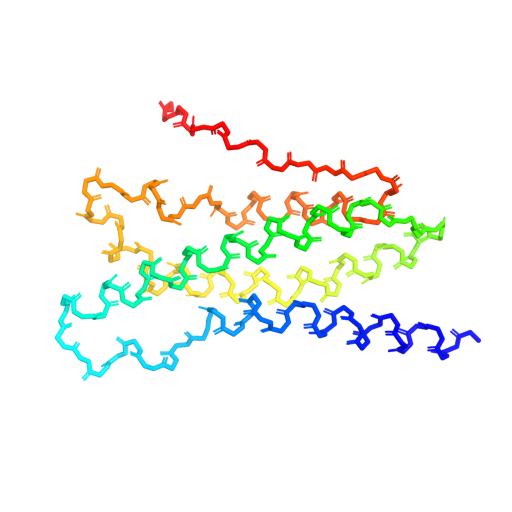HE A C 1
ATOM 586 O O . PHE A 1 72 ? -0.502 -1.511 10.185 1.00 89.56 72 PHE A O 1
ATOM 593 N N . ARG A 1 73 ? -1.686 0.218 11.025 1.00 93.38 73 ARG A N 1
ATOM 594 C CA . ARG A 1 73 ? -1.214 1.206 10.044 1.00 93.38 73 ARG A CA 1
ATOM 595 C C . ARG A 1 73 ? 0.296 1.370 10.118 1.00 93.38 73 ARG A C 1
ATOM 597 O O . ARG A 1 73 ? 0.960 1.199 9.100 1.00 93.38 73 ARG A O 1
ATOM 604 N N . ILE A 1 74 ? 0.839 1.570 11.320 1.00 92.44 74 ILE A N 1
ATOM 605 C CA . ILE A 1 74 ? 2.285 1.661 11.558 1.00 92.44 74 ILE A CA 1
ATOM 606 C C . ILE A 1 74 ? 2.983 0.400 11.041 1.00 92.44 74 ILE A C 1
ATOM 608 O O . ILE A 1 74 ? 3.888 0.495 10.214 1.00 92.44 74 ILE A O 1
ATOM 612 N N . SER A 1 75 ? 2.513 -0.792 11.428 1.00 90.44 75 SER A N 1
ATOM 613 C CA . SER A 1 75 ? 3.159 -2.048 11.023 1.00 90.44 75 SER A CA 1
ATOM 614 C C . SER A 1 75 ? 3.147 -2.293 9.507 1.00 90.44 75 SER A C 1
ATOM 6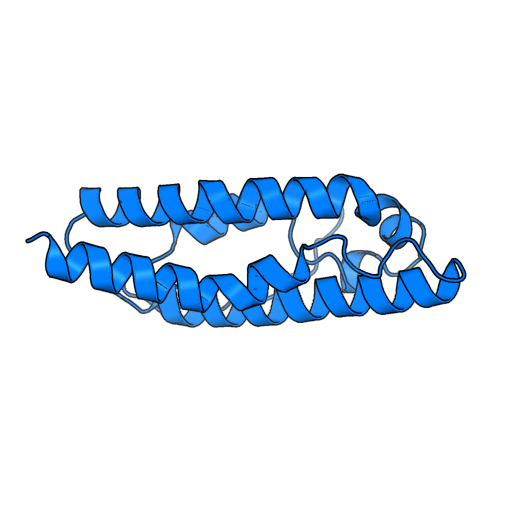16 O O . SER A 1 75 ? 4.005 -3.019 8.990 1.00 90.44 75 SER A O 1
ATOM 618 N N . ILE A 1 76 ? 2.163 -1.748 8.785 1.00 91.69 76 ILE A N 1
ATOM 619 C CA . ILE A 1 76 ? 2.108 -1.795 7.320 1.00 91.69 76 ILE A CA 1
ATOM 620 C C . ILE A 1 76 ? 3.070 -0.758 6.734 1.00 91.69 76 ILE A C 1
ATOM 622 O O . ILE A 1 76 ? 3.899 -1.118 5.894 1.00 91.69 76 ILE A O 1
ATOM 626 N N . SER A 1 77 ? 3.011 0.489 7.202 1.00 92.88 77 SER A N 1
ATOM 627 C CA . SER A 1 77 ? 3.867 1.588 6.745 1.00 92.88 77 SER A CA 1
ATOM 628 C C . SER A 1 77 ? 5.351 1.265 6.897 1.00 92.88 77 SER A C 1
ATOM 630 O O . SER A 1 77 ? 6.104 1.398 5.934 1.00 92.88 77 SER A O 1
ATOM 632 N N . GLU A 1 78 ? 5.763 0.718 8.042 1.00 92.75 78 GLU A N 1
ATOM 633 C CA . GLU A 1 78 ? 7.146 0.300 8.318 1.00 92.75 78 GLU A CA 1
ATOM 634 C C . GLU A 1 78 ? 7.679 -0.767 7.348 1.00 92.75 78 GLU A C 1
ATOM 636 O O . GLU A 1 78 ? 8.890 -0.928 7.208 1.00 92.75 78 GLU A O 1
ATOM 641 N N . LYS A 1 79 ? 6.802 -1.504 6.656 1.00 90.00 79 LYS A N 1
ATOM 642 C CA . LYS A 1 79 ? 7.203 -2.500 5.650 1.00 90.00 79 LYS A CA 1
ATOM 643 C C . LYS A 1 79 ? 7.125 -1.949 4.233 1.00 90.00 79 LYS A C 1
ATOM 645 O O . LYS A 1 79 ? 8.034 -2.165 3.435 1.00 90.00 79 LYS A O 1
ATOM 650 N N . VAL A 1 80 ? 6.023 -1.280 3.905 1.00 91.44 80 VAL A N 1
ATOM 651 C CA . VAL A 1 80 ? 5.706 -0.858 2.535 1.00 91.44 80 VAL A CA 1
ATOM 652 C C . VAL A 1 80 ? 6.526 0.361 2.134 1.00 91.44 80 VAL A C 1
ATOM 654 O O . VAL A 1 80 ? 7.096 0.374 1.043 1.00 91.44 80 VAL A O 1
ATOM 657 N N . ILE A 1 81 ? 6.631 1.360 3.012 1.00 93.56 81 ILE A N 1
ATOM 658 C CA . ILE A 1 81 ? 7.270 2.635 2.681 1.00 93.56 81 ILE A CA 1
ATOM 659 C C . ILE A 1 81 ? 8.777 2.479 2.458 1.00 93.56 81 ILE A C 1
ATOM 661 O O . ILE A 1 81 ? 9.252 2.923 1.407 1.00 93.56 81 ILE A O 1
ATOM 665 N N . PRO A 1 82 ? 9.552 1.807 3.337 1.00 93.00 82 PRO A N 1
ATOM 666 C CA . PRO A 1 82 ? 10.979 1.623 3.089 1.00 93.00 82 PRO A CA 1
ATOM 667 C C . PRO A 1 82 ? 11.252 0.790 1.833 1.00 93.00 82 PRO A C 1
ATOM 669 O O . PRO A 1 82 ? 12.148 1.128 1.059 1.00 93.00 82 PRO A O 1
ATOM 672 N N . ALA A 1 83 ? 10.451 -0.254 1.585 1.00 91.06 83 ALA A N 1
ATOM 673 C CA . ALA A 1 83 ? 10.567 -1.072 0.379 1.00 91.06 83 ALA A CA 1
ATOM 674 C C . ALA A 1 83 ? 10.304 -0.243 -0.889 1.00 91.06 83 ALA A C 1
ATOM 676 O O . ALA A 1 83 ? 11.082 -0.309 -1.842 1.00 91.06 83 ALA A O 1
ATOM 677 N N . TYR A 1 84 ? 9.252 0.583 -0.888 1.00 92.12 84 TYR A N 1
ATOM 678 C CA . TYR A 1 84 ? 8.909 1.421 -2.035 1.00 92.12 84 TYR A CA 1
ATOM 679 C C . TYR A 1 84 ? 9.943 2.528 -2.266 1.00 92.12 84 TYR A C 1
ATOM 681 O O . TYR A 1 84 ? 10.395 2.696 -3.397 1.00 92.12 84 TYR A O 1
ATOM 689 N N . ARG A 1 85 ? 10.392 3.231 -1.211 1.00 91.44 85 ARG A N 1
ATOM 690 C CA . ARG A 1 85 ? 11.472 4.234 -1.310 1.00 91.44 85 ARG A CA 1
ATOM 691 C C . ARG A 1 85 ? 12.750 3.625 -1.869 1.00 91.44 85 ARG A C 1
ATOM 693 O O . ARG A 1 85 ? 13.357 4.218 -2.755 1.00 91.44 85 ARG A O 1
ATOM 700 N N . SER A 1 86 ? 13.151 2.452 -1.380 1.00 89.75 86 SER A N 1
ATOM 701 C CA . SER A 1 86 ? 14.366 1.779 -1.850 1.00 89.75 86 SER A CA 1
ATOM 702 C C . SER A 1 86 ? 14.265 1.409 -3.332 1.00 89.75 86 SER A C 1
ATOM 704 O O . SER A 1 86 ? 15.148 1.751 -4.123 1.00 89.75 86 SER A O 1
ATOM 706 N N . PHE A 1 87 ? 13.150 0.792 -3.732 1.00 88.06 87 PHE A N 1
ATOM 707 C CA . PHE A 1 87 ? 12.894 0.414 -5.120 1.00 88.06 87 PHE A CA 1
ATOM 708 C C . PHE A 1 87 ? 12.846 1.638 -6.049 1.00 88.06 87 PHE A C 1
ATOM 710 O O . PHE A 1 87 ? 13.488 1.663 -7.101 1.00 88.06 87 PHE A O 1
ATOM 717 N N . MET A 1 88 ? 12.143 2.695 -5.637 1.00 85.31 88 MET A N 1
ATOM 718 C CA . MET A 1 88 ? 12.041 3.945 -6.387 1.00 85.31 88 MET A CA 1
ATOM 719 C C . MET A 1 88 ? 13.381 4.683 -6.471 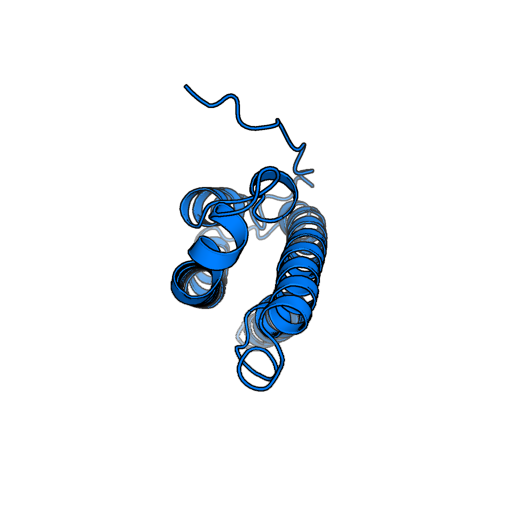1.00 85.31 88 MET A C 1
ATOM 721 O O . MET A 1 88 ? 13.729 5.169 -7.540 1.00 85.31 88 MET A O 1
ATOM 725 N N . GLY A 1 89 ? 14.175 4.723 -5.401 1.00 84.38 89 GLY A N 1
ATOM 726 C CA . GLY A 1 89 ? 15.499 5.350 -5.416 1.00 84.38 89 GLY A CA 1
ATOM 727 C C . GLY A 1 89 ? 16.485 4.643 -6.352 1.00 84.38 89 GLY A C 1
ATOM 728 O O . GLY A 1 89 ? 17.290 5.296 -7.010 1.00 84.38 89 GLY A O 1
ATOM 729 N N . ARG A 1 90 ? 16.398 3.311 -6.463 1.00 83.06 90 ARG A N 1
ATOM 730 C CA . ARG A 1 90 ? 17.274 2.514 -7.340 1.00 83.06 90 ARG A CA 1
ATOM 731 C C . ARG A 1 90 ? 16.861 2.534 -8.808 1.00 83.06 90 ARG A C 1
ATOM 733 O O . ARG A 1 90 ? 17.721 2.547 -9.689 1.00 83.06 90 ARG A O 1
ATOM 740 N N . PHE A 1 91 ? 15.559 2.501 -9.082 1.00 81.44 91 PHE A N 1
ATOM 741 C CA . PHE A 1 91 ? 15.044 2.272 -10.436 1.00 81.44 91 PHE A CA 1
ATOM 742 C C . PHE A 1 91 ? 14.212 3.429 -10.999 1.00 81.44 91 PHE A C 1
ATOM 744 O O . PHE A 1 91 ? 13.948 3.457 -12.201 1.00 81.44 91 PHE A O 1
ATOM 751 N N . GLY A 1 92 ? 13.822 4.396 -10.169 1.00 75.69 92 GLY A N 1
ATOM 752 C CA . GLY A 1 92 ? 12.980 5.531 -10.552 1.00 75.69 92 GLY A CA 1
ATOM 753 C C . GLY A 1 92 ? 13.605 6.373 -11.658 1.00 75.69 92 GLY A C 1
ATOM 754 O O . GLY A 1 92 ? 12.972 6.579 -12.691 1.00 75.69 92 GLY A O 1
ATOM 755 N N . SER A 1 93 ? 14.887 6.726 -11.530 1.00 74.44 93 SER A N 1
ATOM 756 C CA . SER A 1 93 ? 15.621 7.517 -12.533 1.00 74.44 93 SER A CA 1
ATOM 757 C C . SER A 1 93 ? 15.661 6.859 -13.925 1.00 74.44 93 SER A C 1
ATOM 759 O O . SER A 1 93 ? 15.650 7.546 -14.954 1.00 74.44 93 SER A O 1
ATOM 761 N N . GLN A 1 94 ? 15.630 5.520 -13.980 1.00 72.94 94 GLN A N 1
ATOM 762 C CA . GLN A 1 94 ? 15.605 4.748 -15.229 1.00 72.94 94 GLN A CA 1
ATOM 763 C C . GLN A 1 94 ? 14.255 4.843 -15.958 1.00 72.94 94 GLN A C 1
ATOM 765 O O . GLN A 1 94 ? 14.204 4.698 -17.184 1.00 72.94 94 GLN A O 1
ATOM 770 N N . LEU A 1 95 ? 13.168 5.089 -15.219 1.00 69.69 95 LEU A N 1
ATOM 771 C CA . LEU A 1 95 ? 11.826 5.334 -15.753 1.00 69.69 95 LEU A CA 1
ATOM 772 C C . LEU A 1 95 ? 11.547 6.823 -15.993 1.00 69.69 95 LEU A C 1
ATOM 774 O O . LEU A 1 95 ? 10.840 7.149 -16.948 1.00 69.69 95 LEU A O 1
ATOM 778 N N . GLU A 1 96 ? 12.105 7.710 -15.167 1.00 66.44 96 GLU A N 1
ATOM 779 C CA . GLU A 1 96 ? 11.956 9.168 -15.277 1.00 66.44 96 GLU A CA 1
ATOM 780 C C . GLU A 1 96 ? 12.630 9.751 -16.519 1.00 66.44 96 GLU A C 1
ATOM 782 O O . GLU A 1 96 ? 12.110 10.691 -17.113 1.00 66.44 96 GLU A O 1
ATOM 787 N N . SER A 1 97 ? 13.708 9.124 -16.999 1.00 60.12 97 SER A N 1
ATOM 788 C CA . SER A 1 97 ? 14.384 9.523 -18.244 1.00 60.12 97 SER A CA 1
ATOM 789 C C . SER A 1 97 ? 13.547 9.298 -19.520 1.00 60.12 97 SER A C 1
ATOM 791 O O . SER A 1 97 ? 13.976 9.653 -20.617 1.00 60.12 97 SER A O 1
ATOM 793 N N . GLY A 1 98 ? 12.363 8.681 -19.424 1.00 60.50 98 GLY A N 1
ATOM 794 C CA . GLY A 1 98 ? 11.455 8.471 -20.553 1.00 60.50 98 GLY A CA 1
ATOM 795 C C . GLY A 1 98 ? 10.297 9.473 -20.581 1.00 60.50 98 GLY A C 1
ATOM 796 O O . GLY A 1 98 ? 9.702 9.760 -19.549 1.00 60.50 98 GLY A O 1
ATOM 797 N N . ARG A 1 99 ? 9.873 9.898 -21.783 1.00 57.72 99 ARG A N 1
ATOM 798 C CA . ARG A 1 99 ? 8.733 10.818 -22.054 1.00 57.72 99 ARG A CA 1
ATOM 799 C C . ARG A 1 99 ? 7.386 10.476 -21.367 1.00 57.72 99 ARG A C 1
ATOM 801 O O . ARG A 1 99 ? 6.459 11.274 -21.441 1.00 57.72 99 ARG A O 1
ATOM 808 N N . ASN A 1 100 ? 7.256 9.317 -20.708 1.00 61.97 100 ASN A N 1
ATOM 809 C CA . ASN A 1 100 ? 6.008 8.775 -20.155 1.00 61.97 100 ASN A CA 1
ATOM 810 C C . ASN A 1 100 ? 6.142 8.275 -18.695 1.00 61.97 100 ASN A C 1
ATOM 812 O O . ASN A 1 100 ? 5.417 7.358 -18.306 1.00 61.97 100 ASN A O 1
ATOM 816 N N . SER A 1 101 ? 7.064 8.814 -17.894 1.00 62.91 101 SER A N 1
ATOM 817 C CA . SER A 1 101 ? 7.338 8.362 -16.514 1.00 62.91 101 SER A CA 1
ATOM 818 C C . SER A 1 101 ? 6.093 8.288 -15.613 1.00 62.91 101 SER A C 1
ATOM 820 O O . SER A 1 101 ? 5.852 7.263 -14.969 1.00 62.91 101 SER A O 1
ATOM 822 N N . GLY A 1 102 ? 5.221 9.301 -15.684 1.00 61.88 102 GLY A N 1
ATOM 823 C CA . GLY A 1 102 ? 3.958 9.362 -14.934 1.00 61.88 102 GLY A CA 1
ATOM 824 C C . GLY A 1 102 ? 2.913 8.299 -15.305 1.00 61.88 102 GLY A C 1
ATOM 825 O O . GLY A 1 102 ? 1.906 8.173 -14.618 1.00 61.88 102 GLY A O 1
ATOM 826 N N . LYS A 1 103 ? 3.124 7.502 -16.368 1.00 67.62 103 LYS A N 1
ATOM 827 C CA . LYS A 1 103 ? 2.265 6.334 -16.658 1.00 67.62 103 LYS A CA 1
ATOM 828 C C . LYS A 1 103 ? 2.559 5.136 -15.753 1.00 67.62 103 LYS A C 1
ATOM 830 O O . LYS A 1 103 ? 1.714 4.249 -15.655 1.00 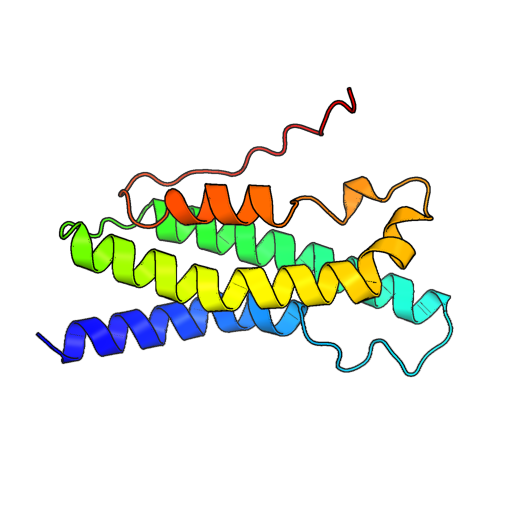67.62 103 LYS A O 1
ATOM 835 N N . TYR A 1 104 ? 3.748 5.074 -15.156 1.00 71.06 104 TYR A N 1
ATOM 836 C CA . TYR A 1 104 ? 4.220 3.892 -14.430 1.00 71.06 104 TYR A CA 1
ATOM 837 C C . TYR A 1 104 ? 4.377 4.177 -12.938 1.00 71.06 104 TYR A C 1
ATOM 839 O O . TYR A 1 104 ? 3.878 3.412 -12.115 1.00 71.06 104 TYR A O 1
ATOM 847 N N . ILE A 1 105 ? 5.000 5.304 -12.594 1.00 79.88 105 ILE A N 1
ATOM 848 C CA . ILE A 1 105 ? 5.142 5.762 -11.212 1.00 79.88 105 ILE A CA 1
ATOM 849 C C . ILE A 1 105 ? 3.918 6.626 -10.892 1.00 79.88 105 ILE A C 1
ATOM 851 O O . ILE A 1 105 ? 3.883 7.811 -11.220 1.00 79.88 105 ILE A O 1
ATOM 855 N N . LYS A 1 106 ? 2.874 6.000 -10.335 1.00 82.81 106 LYS A N 1
ATOM 856 C CA . LYS A 1 106 ? 1.595 6.664 -10.024 1.00 82.81 106 LYS A CA 1
ATOM 857 C C . LYS A 1 106 ? 1.601 7.410 -8.689 1.00 82.81 106 LYS A C 1
ATOM 859 O O . LYS A 1 106 ? 0.855 8.373 -8.553 1.00 82.81 106 LYS A O 1
ATOM 864 N N . TYR A 1 107 ? 2.407 6.946 -7.740 1.00 86.94 107 TYR A N 1
ATOM 865 C CA . TYR A 1 107 ? 2.401 7.394 -6.350 1.00 86.94 107 TYR A CA 1
ATOM 866 C C . TYR A 1 107 ? 3.817 7.771 -5.923 1.00 86.94 107 TYR A C 1
ATOM 868 O O . TYR A 1 107 ? 4.767 7.044 -6.239 1.00 86.94 107 TYR A O 1
ATOM 876 N N . THR A 1 108 ? 3.981 8.878 -5.202 1.00 88.81 108 THR A N 1
ATOM 877 C CA . THR A 1 108 ? 5.206 9.092 -4.413 1.00 88.81 108 THR A CA 1
ATOM 878 C C . THR A 1 108 ? 5.139 8.323 -3.096 1.00 88.81 108 THR A C 1
ATOM 880 O O . THR A 1 108 ? 4.054 7.913 -2.678 1.00 88.81 108 THR A O 1
ATOM 883 N N . PRO A 1 109 ? 6.281 8.116 -2.417 1.00 90.06 109 PRO A N 1
ATOM 884 C CA . PRO A 1 109 ? 6.284 7.558 -1.069 1.00 90.06 109 PRO A CA 1
ATOM 885 C C . PRO A 1 109 ? 5.354 8.318 -0.116 1.00 90.06 109 PRO A C 1
ATOM 887 O O . PRO A 1 109 ? 4.644 7.691 0.658 1.00 90.06 109 PRO A O 1
ATOM 890 N N . GLU A 1 110 ? 5.298 9.646 -0.238 1.00 92.19 110 GLU A N 1
ATOM 891 C CA . GLU A 1 110 ? 4.433 10.506 0.573 1.00 92.19 110 GLU A CA 1
ATOM 892 C C . GLU A 1 110 ? 2.945 10.293 0.243 1.00 92.19 110 GLU A C 1
ATOM 894 O O . GLU A 1 110 ? 2.110 10.288 1.144 1.00 92.19 110 GLU A O 1
ATOM 899 N N . ASP A 1 111 ? 2.589 10.061 -1.029 1.00 91.50 111 ASP A N 1
ATOM 900 C CA . ASP A 1 111 ? 1.210 9.702 -1.392 1.00 91.50 111 ASP A CA 1
ATOM 901 C C . ASP A 1 111 ? 0.812 8.380 -0.718 1.00 91.50 111 ASP A C 1
ATOM 903 O O . ASP A 1 111 ? -0.265 8.274 -0.136 1.00 91.50 111 ASP A O 1
ATOM 907 N N . LEU A 1 112 ? 1.697 7.374 -0.764 1.00 92.38 112 LEU A N 1
ATOM 908 C CA . LEU A 1 112 ? 1.450 6.075 -0.136 1.00 92.38 112 LEU A CA 1
ATOM 909 C C . LEU A 1 112 ? 1.314 6.198 1.384 1.00 92.38 112 LEU A C 1
ATOM 911 O O . LEU A 1 112 ? 0.400 5.599 1.939 1.00 92.38 112 LEU A O 1
ATOM 915 N N . GLU A 1 113 ? 2.179 6.973 2.045 1.00 92.94 113 GLU A N 1
ATOM 916 C CA . GLU A 1 113 ? 2.080 7.247 3.485 1.00 92.94 113 GLU A CA 1
ATOM 917 C C . GLU A 1 113 ? 0.704 7.814 3.841 1.00 92.94 113 GLU A C 1
ATOM 919 O O . GLU A 1 113 ? 0.049 7.284 4.735 1.00 92.94 113 GLU A O 1
ATOM 924 N N . ASN A 1 114 ? 0.229 8.813 3.090 1.00 93.25 114 ASN A N 1
ATOM 925 C CA . ASN A 1 114 ? -1.086 9.412 3.312 1.00 93.25 114 ASN A CA 1
ATOM 926 C C . ASN A 1 114 ? -2.224 8.402 3.119 1.00 93.25 114 ASN A C 1
ATOM 928 O O . ASN A 1 114 ? -3.093 8.293 3.977 1.00 93.25 114 ASN A O 1
ATOM 932 N N . TYR A 1 115 ? -2.203 7.607 2.047 1.00 93.75 115 TYR A N 1
ATOM 933 C CA . TYR A 1 115 ? -3.234 6.589 1.820 1.00 93.75 115 TYR A CA 1
ATOM 934 C C . TYR A 1 115 ? -3.231 5.491 2.895 1.00 93.75 115 TYR A C 1
ATOM 936 O O . TYR A 1 115 ? -4.280 4.977 3.277 1.00 93.75 115 TYR A O 1
ATOM 944 N N . LEU A 1 116 ? -2.072 5.116 3.439 1.00 94.06 116 LEU A N 1
ATOM 945 C CA . LEU A 1 116 ? -2.026 4.120 4.512 1.00 94.06 116 LEU A CA 1
ATOM 946 C C . LEU A 1 116 ? -2.724 4.601 5.800 1.00 94.06 116 LEU A C 1
ATOM 948 O O . LEU A 1 116 ? -3.182 3.763 6.581 1.00 94.06 116 LEU A O 1
ATOM 952 N N . LEU A 1 117 ? -2.880 5.917 5.992 1.00 94.00 117 LEU A N 1
ATOM 953 C CA . LEU A 1 117 ? -3.637 6.491 7.109 1.00 94.00 117 LEU A CA 1
ATOM 954 C C . LEU A 1 117 ? -5.150 6.278 6.989 1.00 94.00 117 LEU A C 1
ATOM 956 O O . LEU A 1 117 ? -5.835 6.325 8.004 1.00 94.00 117 LEU A O 1
ATOM 960 N N . ASP A 1 118 ? -5.684 5.990 5.802 1.00 94.12 118 ASP A N 1
ATOM 961 C CA . ASP A 1 118 ? -7.128 5.774 5.618 1.00 94.12 118 ASP A CA 1
ATOM 962 C C . ASP A 1 118 ? -7.561 4.331 5.928 1.00 94.12 118 ASP A C 1
ATOM 964 O O . ASP A 1 118 ? -8.753 4.011 5.991 1.00 94.12 118 ASP A O 1
ATOM 968 N N . LEU A 1 119 ? -6.605 3.411 6.094 1.00 93.75 119 LEU A N 1
ATOM 969 C CA . LEU A 1 119 ? -6.910 1.991 6.252 1.00 93.75 119 LEU A CA 1
ATOM 970 C C . LEU A 1 119 ? -7.734 1.737 7.513 1.00 93.75 119 LEU A C 1
ATOM 972 O O . LEU A 1 119 ? -7.469 2.307 8.569 1.00 93.75 119 LEU A O 1
ATOM 976 N N . PHE A 1 120 ? -8.675 0.802 7.429 1.00 93.69 120 PHE A N 1
ATOM 977 C CA . PHE A 1 120 ? -9.473 0.308 8.549 1.00 93.69 120 PHE A CA 1
ATOM 978 C C . PHE A 1 120 ? -10.507 1.288 9.148 1.00 93.69 120 PHE A C 1
ATOM 980 O O . PHE A 1 120 ? -10.984 1.068 10.270 1.00 93.69 120 PHE A O 1
ATOM 987 N N . GLU A 1 121 ? -10.868 2.353 8.423 1.00 92.31 121 GLU A N 1
ATOM 988 C CA . GLU A 1 121 ? -11.913 3.310 8.830 1.00 92.31 121 GLU A CA 1
ATOM 989 C C . GLU A 1 121 ? -13.347 2.772 8.654 1.00 92.31 121 GLU A C 1
ATOM 991 O O . GLU A 1 121 ? -14.268 3.194 9.358 1.00 92.31 121 GLU A O 1
ATOM 996 N N . GLY A 1 122 ? -13.555 1.791 7.772 1.00 91.06 122 GLY A N 1
ATOM 997 C CA . GLY A 1 122 ? -14.864 1.185 7.505 1.00 91.06 122 GLY A CA 1
ATOM 998 C C . GLY A 1 122 ? -15.630 1.814 6.343 1.00 91.06 122 GLY A C 1
ATOM 999 O O . GLY A 1 122 ? -16.838 1.616 6.243 1.00 91.06 122 GLY A O 1
ATOM 1000 N N . SER A 1 123 ? -14.946 2.562 5.477 1.00 89.75 123 SER A N 1
ATOM 1001 C CA . SER A 1 123 ? -15.501 3.138 4.253 1.00 89.75 123 SER A CA 1
ATOM 1002 C C . SER A 1 123 ? -14.602 2.763 3.074 1.00 89.75 123 SER A C 1
ATOM 1004 O O . SER A 1 123 ? -13.442 3.167 3.066 1.00 89.75 123 SER A O 1
ATOM 1006 N N . PRO A 1 124 ? -15.078 1.971 2.096 1.00 86.19 124 PRO A N 1
ATOM 1007 C CA . PRO A 1 124 ? -14.257 1.585 0.958 1.00 86.19 124 PRO A CA 1
ATOM 1008 C C . PRO A 1 124 ? -13.954 2.809 0.092 1.00 86.19 124 PRO A C 1
ATOM 1010 O O . PRO A 1 124 ? -14.853 3.408 -0.499 1.00 86.19 124 PRO A O 1
ATOM 1013 N N . LEU A 1 125 ? -12.675 3.155 -0.008 1.00 89.25 125 LEU A N 1
ATOM 1014 C CA . LEU A 1 125 ? -12.190 4.250 -0.838 1.00 89.25 125 LEU A CA 1
ATOM 1015 C C . LEU A 1 125 ? -11.617 3.709 -2.148 1.00 89.25 125 LEU A C 1
ATOM 1017 O O . LEU A 1 125 ? -11.012 2.637 -2.206 1.00 89.25 125 LEU A O 1
ATOM 1021 N N . ILE A 1 126 ? -11.817 4.465 -3.223 1.00 85.25 126 ILE A N 1
ATOM 1022 C CA . ILE A 1 126 ? -11.267 4.159 -4.543 1.00 85.25 126 ILE A CA 1
ATOM 1023 C C . ILE A 1 126 ? -10.258 5.248 -4.877 1.00 85.25 126 ILE A C 1
ATOM 1025 O O . ILE A 1 126 ? -10.586 6.434 -4.876 1.00 85.25 126 ILE A O 1
ATOM 1029 N N . LEU A 1 127 ? -9.032 4.839 -5.198 1.00 82.56 127 LEU A N 1
ATOM 1030 C CA . LEU A 1 127 ? -8.008 5.756 -5.681 1.00 82.56 127 LEU A CA 1
ATOM 1031 C C . LEU A 1 127 ? -8.363 6.194 -7.103 1.00 82.56 127 LEU A C 1
ATOM 1033 O O . LEU A 1 127 ? -8.032 5.533 -8.087 1.00 82.56 127 LEU A O 1
ATOM 1037 N N . HIS A 1 128 ? -9.056 7.323 -7.216 1.00 65.25 128 HIS A N 1
ATOM 1038 C CA . HIS A 1 128 ? -9.243 7.989 -8.496 1.00 65.25 128 HIS A CA 1
ATOM 1039 C C . HIS A 1 128 ? -7.933 8.672 -8.886 1.00 65.25 128 HIS A C 1
ATOM 1041 O O . HIS A 1 128 ? -7.484 9.615 -8.239 1.00 65.25 128 HIS A O 1
ATOM 1047 N N . HIS A 1 129 ? -7.302 8.183 -9.955 1.00 56.75 129 HIS A N 1
ATOM 1048 C CA . HIS A 1 129 ? -6.087 8.784 -10.491 1.00 56.75 129 HIS A CA 1
ATOM 1049 C C . HIS A 1 129 ? -6.391 10.173 -11.072 1.00 56.75 129 HIS A C 1
ATOM 1051 O O . HIS A 1 129 ? -6.720 10.316 -12.251 1.00 56.75 129 HIS A O 1
ATOM 1057 N N . MET A 1 130 ? -6.250 11.212 -10.251 1.00 45.53 130 MET A N 1
ATOM 1058 C CA . MET A 1 130 ? -6.118 12.579 -10.734 1.00 45.53 130 MET A CA 1
ATOM 1059 C C . MET A 1 130 ? -4.683 12.737 -11.224 1.00 45.53 130 MET A C 1
ATOM 1061 O O . MET A 1 130 ? -3.743 12.865 -10.443 1.00 45.53 130 MET A O 1
ATOM 1065 N N . ARG A 1 131 ? -4.520 12.648 -12.546 1.00 43.19 131 ARG A N 1
ATOM 1066 C CA . ARG A 1 131 ? -3.278 12.924 -13.272 1.00 43.19 131 ARG A CA 1
ATOM 1067 C C . ARG A 1 131 ? -2.632 14.176 -12.672 1.00 43.19 131 ARG A C 1
ATOM 1069 O O . ARG A 1 131 ? -3.218 15.251 -12.791 1.00 43.19 131 ARG A O 1
ATOM 1076 N N . ARG A 1 132 ? -1.468 14.036 -12.018 1.00 49.22 132 ARG A N 1
ATOM 1077 C CA . ARG A 1 132 ? -0.728 15.181 -11.463 1.00 49.22 132 ARG A CA 1
ATOM 1078 C C . ARG A 1 132 ? -0.635 16.261 -12.538 1.00 49.22 132 ARG A C 1
ATOM 1080 O O . ARG A 1 132 ? -0.034 16.043 -13.591 1.00 49.22 132 ARG A O 1
ATOM 1087 N N . LYS A 1 133 ? -1.263 17.411 -12.291 1.00 36.03 133 LYS A N 1
ATOM 1088 C CA . LYS A 1 133 ? -0.859 18.652 -12.943 1.00 36.03 133 LYS A CA 1
ATOM 1089 C C . LYS A 1 133 ? 0.487 18.988 -12.320 1.00 36.03 133 LYS A C 1
ATOM 1091 O O . LYS A 1 133 ? 0.541 19.273 -11.130 1.00 36.03 133 LYS A O 1
ATOM 1096 N N . ASN A 1 134 ? 1.555 18.879 -13.104 1.00 32.91 134 ASN A N 1
ATOM 1097 C CA . ASN A 1 134 ? 2.810 19.527 -12.753 1.00 32.91 134 ASN A CA 1
ATOM 1098 C C . ASN A 1 134 ? 2.502 21.023 -12.595 1.00 32.91 134 ASN A C 1
ATOM 1100 O O . ASN A 1 134 ? 2.071 21.652 -13.566 1.00 32.91 134 ASN A O 1
ATOM 1104 N N . SER A 1 135 ? 2.648 21.540 -11.377 1.00 34.47 135 SER A N 1
ATOM 1105 C CA . SER A 1 135 ? 2.873 22.965 -11.132 1.00 34.47 135 SER A CA 1
ATOM 1106 C C . SER A 1 135 ? 4.365 23.243 -11.187 1.00 34.47 135 SER A C 1
ATOM 1108 O O . SER A 1 135 ? 5.133 22.344 -10.776 1.00 34.47 135 SER A O 1
#

Radius of gyration: 16.19 Å; chains: 1; bounding box: 37×38×46 Å

Secondary structure (DSSP, 8-state):
-HHHHHHHHHHHHHHHHHHHHHT--TTSSSS-HHHHHHHHHHHHHHHHHHHHHHHHHHHSSB---HHHHHHHHHHHHHHHHHHHHHHHHHHHHHHHTSTTGGGT----HHHHHHHHTTTTBSS------------

Foldseek 3Di:
DVVVVVVVVVVLCVLCVQLLVLLDPPPLPDDDLVVSVVSNLVSLVSNVVSLQVCLQVQLQAADPDVVSLVVSLVVNLVRNLVSVCVSCVVCVVSLVPDPPSCVRNQDDSVRSNVSSVSGRNNDRDGPDRPRDPDD

InterPro domains:
  IPR004140 Exocyst complex component Exo70 [PTHR12542] (1-122)
  IPR016159 Cullin repeat-like-containing domain superfamily [SSF74788] (3-121)
  IPR046364 Exocyst complex subunit Exo70, C-terminal [PF03081] (2-118)